Protein AF-A0AAD6ARQ5-F1 (afdb_monomer_lite)

Sequence (102 aa):
VGERQHVLVTEESFDAQYYVSHNKFYQQVLVPMRAEFKGKMIEVDIYEAGKHFLKGRPVEDSKPFTASIAAPLQKGEVSGLKQKQHFPQKGKDSNESFSGTQ

Structure (mmCIF, N/CA/C/O backbone):
data_AF-A0AAD6ARQ5-F1
#
_entry.id   AF-A0AAD6ARQ5-F1
#
loop_
_atom_site.group_PDB
_atom_site.id
_atom_site.type_symbol
_atom_site.label_atom_id
_atom_site.label_alt_id
_atom_site.label_comp_id
_atom_site.label_asym_id
_atom_site.label_entity_id
_atom_site.label_seq_id
_atom_site.pdbx_PDB_ins_code
_atom_site.Cartn_x
_atom_site.Cartn_y
_atom_site.Cartn_z
_atom_site.occupancy
_atom_site.B_iso_or_equiv
_atom_site.auth_seq_id
_atom_site.auth_comp_id
_atom_site.auth_asym_id
_atom_site.auth_atom_id
_atom_site.pdbx_PDB_model_num
ATOM 1 N N . VAL A 1 1 ? -11.209 5.745 8.439 1.00 88.75 1 VAL A N 1
ATOM 2 C CA . VAL A 1 1 ? -11.563 4.301 8.430 1.00 88.75 1 VAL A CA 1
ATOM 3 C C . VAL A 1 1 ? -12.917 4.171 7.755 1.00 88.75 1 VAL A C 1
ATOM 5 O O . VAL A 1 1 ? -13.731 5.062 7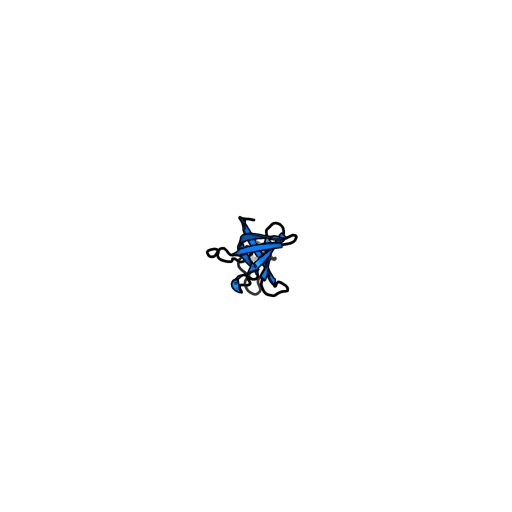.951 1.00 88.75 1 VAL A O 1
ATOM 8 N N . GLY A 1 2 ? -13.135 3.133 6.947 1.00 92.69 2 GLY A N 1
ATOM 9 C CA . GLY A 1 2 ? -14.330 2.960 6.109 1.00 92.69 2 GLY A CA 1
ATOM 10 C C . GLY A 1 2 ? -14.234 3.620 4.730 1.00 92.69 2 GLY A C 1
ATOM 11 O O . GLY A 1 2 ? -15.226 3.688 4.016 1.00 92.69 2 GLY A O 1
ATOM 12 N N . GLU A 1 3 ? -13.056 4.121 4.357 1.00 95.81 3 GLU A N 1
ATOM 13 C CA . GLU A 1 3 ? -12.835 4.777 3.069 1.00 95.81 3 GLU A CA 1
ATOM 14 C C . GLU A 1 3 ? -12.168 3.837 2.075 1.00 95.81 3 GLU A C 1
ATOM 16 O O . GLU A 1 3 ? -11.247 3.097 2.437 1.00 95.81 3 GLU A O 1
ATOM 21 N N . ARG A 1 4 ? -12.579 3.961 0.812 1.00 97.25 4 ARG A N 1
ATOM 22 C CA . ARG A 1 4 ? -11.902 3.343 -0.319 1.00 97.25 4 ARG A CA 1
ATOM 23 C C . ARG A 1 4 ? -10.795 4.244 -0.835 1.00 97.25 4 ARG A C 1
ATOM 25 O O . ARG A 1 4 ? -11.027 5.419 -1.121 1.00 97.25 4 ARG A O 1
ATOM 32 N N . GLN A 1 5 ? -9.588 3.706 -0.943 1.00 97.56 5 GLN A N 1
ATOM 33 C CA . GLN A 1 5 ? -8.411 4.470 -1.338 1.00 97.56 5 GLN A CA 1
ATOM 34 C C . GLN A 1 5 ? -7.575 3.706 -2.359 1.00 97.56 5 GLN A C 1
ATOM 36 O O . GLN A 1 5 ? -7.509 2.481 -2.348 1.00 97.56 5 GLN A O 1
ATOM 41 N N . HIS A 1 6 ? -6.895 4.462 -3.217 1.00 97.38 6 HIS A N 1
ATOM 42 C CA . HIS A 1 6 ? -5.841 3.940 -4.075 1.00 97.38 6 HIS A CA 1
ATOM 43 C C . HIS A 1 6 ? -4.496 4.081 -3.364 1.00 97.38 6 HIS A C 1
ATOM 45 O O . HIS A 1 6 ? -4.171 5.167 -2.871 1.00 97.38 6 HIS A O 1
ATOM 51 N N . VAL A 1 7 ? -3.716 3.002 -3.337 1.00 97.69 7 VAL A N 1
ATOM 52 C CA . VAL A 1 7 ? -2.394 2.966 -2.703 1.00 97.69 7 VAL A CA 1
ATOM 53 C C . VAL A 1 7 ? -1.350 2.362 -3.636 1.00 97.69 7 VAL A C 1
ATOM 55 O O . VAL A 1 7 ? -1.624 1.381 -4.327 1.00 97.69 7 VAL A O 1
ATOM 58 N N . LEU A 1 8 ? -0.153 2.952 -3.661 1.00 97.69 8 LEU A N 1
ATOM 59 C CA . LEU A 1 8 ? 1.006 2.423 -4.380 1.00 97.69 8 LEU A CA 1
ATOM 60 C C . LEU A 1 8 ? 1.797 1.499 -3.462 1.00 97.69 8 LEU A C 1
ATOM 62 O O . LEU A 1 8 ? 2.270 1.945 -2.420 1.00 97.69 8 LEU A O 1
ATOM 66 N N . VAL A 1 9 ? 1.982 0.244 -3.857 1.00 97.50 9 VAL A N 1
ATOM 67 C CA . VAL A 1 9 ? 2.725 -0.751 -3.075 1.00 97.50 9 VAL A CA 1
ATOM 68 C C . VAL A 1 9 ? 4.211 -0.695 -3.418 1.00 97.50 9 VAL A C 1
ATOM 70 O O . VAL A 1 9 ? 4.589 -0.938 -4.564 1.00 97.50 9 VAL A O 1
ATOM 73 N N . THR A 1 10 ? 5.069 -0.411 -2.439 1.00 96.62 10 THR A N 1
ATOM 74 C CA . THR A 1 10 ? 6.490 -0.099 -2.686 1.00 96.62 10 THR A CA 1
ATOM 75 C C . THR A 1 10 ? 7.446 -1.048 -1.979 1.00 96.62 10 THR A C 1
ATOM 77 O O . THR A 1 10 ? 8.413 -1.506 -2.582 1.00 96.62 10 THR A O 1
ATOM 80 N N . GLU A 1 11 ? 7.175 -1.422 -0.730 1.00 96.19 11 GLU A N 1
ATOM 81 C CA . GLU A 1 11 ? 8.169 -2.000 0.191 1.00 96.19 11 GLU A CA 1
ATOM 82 C C . GLU A 1 11 ? 7.603 -3.193 0.968 1.00 96.19 11 GLU A C 1
ATOM 84 O O . GLU A 1 11 ? 6.393 -3.319 1.109 1.00 96.19 11 GLU A O 1
ATOM 89 N N . GLU A 1 12 ? 8.466 -4.114 1.394 1.00 97.62 12 GLU A N 1
ATOM 90 C CA . GLU A 1 12 ? 8.092 -5.191 2.326 1.00 97.62 12 GLU A CA 1
ATOM 91 C C . GLU A 1 12 ? 8.150 -4.659 3.754 1.00 97.62 12 GLU A C 1
ATOM 93 O O . GLU A 1 12 ? 9.035 -3.868 4.082 1.00 97.62 12 GLU A O 1
ATOM 98 N N . SER A 1 13 ? 7.201 -5.059 4.601 1.00 95.69 13 SER A N 1
ATOM 99 C CA . SER A 1 13 ? 7.274 -4.748 6.025 1.00 95.69 13 SER A CA 1
ATOM 100 C C . SER A 1 13 ? 8.389 -5.547 6.701 1.00 95.69 13 SER A C 1
ATOM 102 O O . SER A 1 13 ? 8.804 -6.606 6.234 1.00 95.69 13 SER A O 1
ATOM 104 N N . PHE A 1 14 ? 8.845 -5.060 7.854 1.00 93.88 14 PHE A N 1
ATOM 105 C CA . PHE A 1 14 ? 9.894 -5.717 8.637 1.00 93.88 14 PHE A CA 1
ATOM 106 C C . PHE A 1 14 ? 9.523 -7.142 9.089 1.00 93.88 14 PHE A C 1
ATOM 108 O O . PHE A 1 14 ? 10.384 -8.012 9.160 1.00 93.88 14 PHE A O 1
A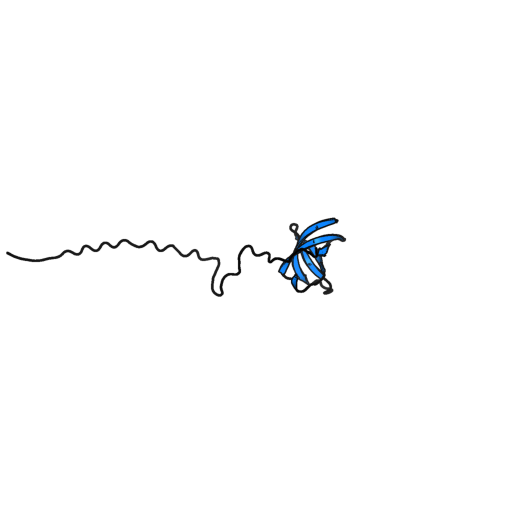TOM 115 N N . ASP A 1 15 ? 8.245 -7.387 9.385 1.00 92.88 15 ASP A N 1
ATOM 116 C CA . ASP A 1 15 ? 7.726 -8.702 9.785 1.00 92.88 15 ASP A CA 1
ATOM 117 C C . ASP A 1 15 ? 7.441 -9.641 8.599 1.00 92.88 15 ASP A C 1
ATOM 119 O O . ASP A 1 15 ? 7.032 -10.781 8.816 1.00 92.88 15 ASP A O 1
ATOM 123 N N . ALA A 1 16 ? 7.643 -9.173 7.360 1.00 92.31 16 ALA A N 1
ATOM 124 C CA . ALA A 1 16 ? 7.341 -9.885 6.119 1.00 92.31 16 ALA A CA 1
ATOM 125 C C . ALA A 1 16 ? 5.886 -10.398 6.011 1.00 92.31 16 ALA A C 1
ATOM 127 O O . ALA A 1 16 ? 5.598 -11.310 5.237 1.00 92.31 16 ALA A O 1
ATOM 128 N N . GLN A 1 17 ? 4.949 -9.828 6.777 1.00 94.69 17 GLN A N 1
ATOM 129 C CA . GLN A 1 17 ? 3.525 -10.188 6.713 1.00 94.69 17 GLN A CA 1
ATOM 130 C C . GLN A 1 17 ? 2.728 -9.256 5.791 1.00 94.69 17 GLN A C 1
ATOM 132 O O . GLN A 1 17 ? 1.653 -9.620 5.301 1.00 94.69 17 GLN A O 1
ATOM 137 N N . TYR A 1 18 ? 3.252 -8.057 5.537 1.00 97.50 18 TYR A N 1
ATOM 138 C CA . TYR A 1 18 ? 2.581 -7.001 4.796 1.00 97.50 18 TYR A CA 1
ATOM 139 C C . TYR A 1 18 ? 3.508 -6.388 3.746 1.00 97.50 18 TYR A C 1
ATOM 141 O O . TYR A 1 18 ? 4.734 -6.467 3.813 1.00 97.50 18 TYR A O 1
ATOM 149 N N . TYR A 1 19 ? 2.905 -5.696 2.788 1.00 98.06 19 TYR A N 1
ATOM 150 C CA . TYR A 1 19 ? 3.599 -4.633 2.084 1.00 98.06 19 TYR A CA 1
ATOM 151 C C . TYR A 1 19 ? 3.272 -3.278 2.705 1.00 98.06 19 TYR A C 1
ATOM 153 O O . TYR A 1 19 ? 2.145 -3.018 3.139 1.00 98.06 19 TYR A O 1
ATOM 161 N N . VAL A 1 20 ? 4.267 -2.400 2.684 1.00 98.06 20 VAL A N 1
ATOM 162 C CA . VAL A 1 20 ? 4.114 -0.968 2.895 1.00 98.06 20 VAL A CA 1
ATOM 163 C C . VAL A 1 20 ? 3.683 -0.336 1.573 1.00 98.06 20 VAL A C 1
ATOM 165 O O . VAL A 1 20 ? 4.277 -0.564 0.513 1.00 98.06 20 VAL A O 1
ATOM 168 N N . SER A 1 21 ? 2.607 0.439 1.645 1.00 98.06 21 SER A N 1
ATOM 169 C CA . SER A 1 21 ? 2.055 1.191 0.526 1.00 98.06 21 SER A CA 1
ATOM 170 C C . SER A 1 21 ? 1.731 2.624 0.932 1.00 98.06 21 SER A C 1
ATOM 172 O O . SER A 1 21 ? 1.616 2.922 2.122 1.00 98.06 21 SER A O 1
ATOM 174 N N . HIS A 1 22 ? 1.589 3.515 -0.047 1.00 98.12 22 HIS A N 1
ATOM 175 C CA . HIS A 1 22 ? 1.309 4.929 0.195 1.00 98.12 22 HIS A CA 1
ATOM 176 C C . HIS A 1 22 ? 0.070 5.390 -0.562 1.00 98.12 22 HIS A C 1
ATOM 178 O O . HIS A 1 22 ? -0.077 5.121 -1.755 1.00 98.12 22 HIS A O 1
ATOM 184 N N . ASN A 1 23 ? -0.810 6.115 0.128 1.00 97.06 23 ASN A N 1
ATOM 185 C CA . ASN A 1 23 ? -1.910 6.833 -0.514 1.00 97.06 23 ASN A CA 1
ATOM 186 C C . ASN A 1 23 ? -1.436 8.199 -1.056 1.00 97.06 23 ASN A C 1
ATOM 188 O O . ASN A 1 23 ? -0.279 8.590 -0.897 1.00 97.06 23 ASN A O 1
ATOM 192 N N . LYS A 1 24 ? -2.348 8.973 -1.657 1.00 95.81 24 LYS A N 1
ATOM 193 C CA . LYS A 1 24 ? -2.050 10.318 -2.196 1.00 95.81 24 LYS A CA 1
ATOM 194 C C . LYS A 1 24 ? -1.535 11.333 -1.162 1.00 95.81 24 LYS A C 1
ATOM 196 O O . LYS A 1 24 ? -0.994 12.365 -1.540 1.00 95.81 24 LYS A O 1
ATOM 201 N N . PHE A 1 25 ? -1.734 11.060 0.126 1.00 95.75 25 PHE A N 1
ATOM 202 C CA . PHE A 1 25 ? -1.258 11.882 1.238 1.00 95.75 25 PHE A CA 1
ATOM 203 C C . PHE A 1 25 ? 0.065 11.363 1.818 1.00 95.75 25 PHE A C 1
ATOM 205 O O . PHE A 1 25 ? 0.482 11.819 2.879 1.00 95.75 25 PHE A O 1
ATOM 212 N N . TYR A 1 26 ? 0.704 10.397 1.148 1.00 95.56 26 TYR A N 1
ATOM 213 C CA . TYR A 1 26 ? 1.924 9.717 1.587 1.00 95.56 26 TYR A CA 1
ATOM 214 C C . TYR A 1 26 ? 1.800 8.983 2.929 1.00 95.56 26 TYR A C 1
ATOM 216 O O . TYR A 1 26 ? 2.805 8.580 3.514 1.00 95.56 26 TYR A O 1
ATOM 224 N N . GLN A 1 27 ? 0.578 8.743 3.412 1.00 96.88 27 GLN A N 1
ATOM 225 C CA . GLN A 1 27 ? 0.371 7.953 4.620 1.00 96.88 27 GLN A CA 1
ATOM 226 C C . GLN A 1 27 ? 0.721 6.494 4.354 1.00 96.88 27 GLN A C 1
ATOM 228 O O . GLN A 1 27 ? 0.377 5.950 3.305 1.00 96.88 27 GLN A O 1
ATOM 233 N N . GLN A 1 28 ? 1.353 5.861 5.337 1.00 97.88 28 GLN A N 1
ATOM 234 C CA . GLN A 1 28 ? 1.660 4.442 5.292 1.00 97.88 28 GLN A CA 1
ATOM 235 C C . GLN A 1 28 ? 0.379 3.612 5.433 1.00 97.88 28 GLN A C 1
ATOM 237 O O . GLN A 1 28 ? -0.354 3.742 6.415 1.00 97.88 28 GLN A O 1
ATOM 242 N N . VAL A 1 29 ? 0.137 2.726 4.471 1.00 98.50 29 VAL A N 1
ATOM 243 C CA . VAL A 1 29 ? -0.958 1.756 4.471 1.00 98.50 29 VAL A CA 1
ATOM 244 C C . VAL A 1 29 ? -0.365 0.353 4.373 1.00 98.50 29 VAL A C 1
ATOM 246 O O . VAL A 1 29 ? 0.340 0.029 3.419 1.00 98.50 29 VAL A O 1
ATOM 249 N N . LEU A 1 30 ? -0.630 -0.482 5.374 1.00 98.31 30 LEU A N 1
ATOM 250 C CA . LEU A 1 30 ? -0.248 -1.888 5.389 1.00 98.31 30 LEU A CA 1
ATOM 251 C C . LEU A 1 30 ? -1.292 -2.700 4.628 1.00 98.31 30 LEU A C 1
ATOM 253 O O . LEU A 1 30 ? -2.489 -2.616 4.923 1.00 98.31 30 LEU A O 1
ATOM 257 N N . VAL A 1 31 ? -0.831 -3.491 3.664 1.00 97.81 31 VAL A N 1
ATOM 258 C CA . VAL A 1 31 ? -1.676 -4.365 2.842 1.00 97.81 31 VAL A CA 1
ATOM 259 C C . VAL A 1 31 ? -1.129 -5.793 2.868 1.00 97.81 31 VAL A C 1
ATOM 261 O O . VAL A 1 31 ? 0.086 -5.961 2.975 1.00 97.81 31 VAL A O 1
ATOM 264 N N . PRO A 1 32 ? -1.976 -6.835 2.793 1.00 96.19 32 PRO A N 1
ATOM 265 C CA . PRO A 1 32 ? -1.514 -8.219 2.786 1.00 96.19 32 PRO A CA 1
ATOM 266 C C . PRO A 1 32 ? -0.496 -8.483 1.676 1.00 96.19 32 PRO A C 1
ATOM 268 O O . PRO A 1 32 ? -0.642 -7.995 0.551 1.00 96.19 32 PRO A O 1
ATOM 271 N N . MET A 1 33 ? 0.514 -9.290 1.983 1.00 94.69 33 MET A N 1
ATOM 272 C CA . MET A 1 33 ? 1.569 -9.618 1.035 1.00 94.69 33 MET A CA 1
ATOM 273 C C . MET A 1 33 ? 1.043 -10.571 -0.054 1.00 94.69 33 MET A C 1
ATOM 275 O O . MET A 1 33 ? 0.879 -11.769 0.168 1.00 94.69 33 MET A O 1
ATOM 279 N N . ARG A 1 34 ? 0.748 -10.036 -1.247 1.00 93.31 34 ARG A N 1
ATOM 280 C CA . ARG A 1 34 ? 0.448 -10.815 -2.463 1.00 93.31 34 ARG A CA 1
ATOM 281 C C . ARG A 1 34 ? 1.437 -10.447 -3.562 1.00 93.31 34 ARG A C 1
ATOM 283 O O . ARG A 1 34 ? 1.532 -9.275 -3.916 1.00 93.31 34 ARG A O 1
ATOM 290 N N . ALA A 1 35 ? 2.137 -11.429 -4.131 1.00 91.19 35 ALA A N 1
ATOM 291 C CA . ALA A 1 35 ? 3.219 -11.201 -5.100 1.00 91.19 35 ALA A CA 1
ATOM 292 C C . ALA A 1 35 ? 2.813 -10.288 -6.276 1.00 91.19 35 ALA A C 1
ATOM 294 O O . ALA A 1 35 ? 3.610 -9.499 -6.776 1.00 91.19 35 ALA A O 1
ATOM 295 N N . GLU A 1 36 ? 1.545 -10.345 -6.683 1.00 92.75 36 GLU A N 1
ATOM 296 C CA . GLU A 1 36 ? 0.977 -9.528 -7.752 1.00 92.75 36 GLU A CA 1
ATOM 297 C C . GLU A 1 36 ? 0.848 -8.027 -7.437 1.00 92.75 36 GLU A C 1
ATOM 299 O O . GLU A 1 36 ? 0.591 -7.266 -8.368 1.00 92.75 36 GLU A O 1
ATOM 304 N N . PHE A 1 37 ? 1.005 -7.592 -6.182 1.00 94.69 37 PHE A N 1
ATOM 305 C CA . PHE A 1 37 ? 0.789 -6.204 -5.757 1.00 94.69 37 PHE A CA 1
ATOM 306 C C . PHE A 1 37 ? 2.034 -5.326 -5.830 1.00 94.69 37 PHE A C 1
ATOM 308 O O . PHE A 1 37 ? 1.908 -4.121 -6.030 1.00 94.69 37 PHE A O 1
ATOM 315 N N . LYS A 1 38 ? 3.232 -5.893 -5.668 1.00 94.38 38 LYS A N 1
ATOM 316 C CA . LYS A 1 38 ? 4.473 -5.117 -5.568 1.00 94.38 38 LYS A CA 1
ATOM 317 C C . LYS A 1 38 ? 4.671 -4.208 -6.789 1.00 94.38 38 LYS A C 1
ATOM 319 O O . LYS A 1 38 ? 4.619 -4.668 -7.928 1.00 94.38 38 LYS A O 1
ATOM 324 N N . GLY A 1 39 ? 4.908 -2.917 -6.550 1.00 94.38 39 GLY A N 1
ATOM 325 C CA . GLY A 1 39 ? 5.106 -1.906 -7.593 1.00 94.38 39 GLY A CA 1
ATOM 326 C C . GLY A 1 39 ? 3.826 -1.467 -8.312 1.00 94.38 39 GLY A C 1
ATOM 327 O O . GLY A 1 39 ? 3.909 -0.750 -9.311 1.00 94.38 39 GLY A O 1
ATOM 328 N N . LYS A 1 40 ? 2.646 -1.893 -7.847 1.00 95.06 40 LYS A N 1
ATOM 329 C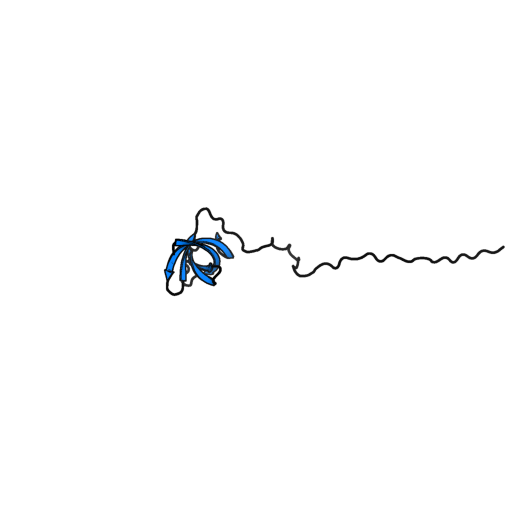 CA . LYS A 1 40 ? 1.358 -1.573 -8.470 1.00 95.06 40 LYS A CA 1
ATOM 330 C C . LYS A 1 40 ? 0.505 -0.672 -7.589 1.00 95.06 40 LYS A C 1
ATOM 332 O O . LYS A 1 40 ? 0.630 -0.651 -6.365 1.00 95.06 40 LYS A O 1
ATOM 337 N N . MET A 1 41 ? -0.381 0.057 -8.254 1.00 96.38 41 MET A N 1
ATOM 338 C CA . MET A 1 41 ? -1.521 0.711 -7.639 1.00 96.38 41 MET A CA 1
ATOM 339 C C . MET A 1 41 ? -2.616 -0.324 -7.400 1.00 96.38 41 MET A C 1
ATOM 341 O O . MET A 1 41 ? -2.966 -1.081 -8.310 1.00 96.38 41 MET A O 1
ATOM 345 N N . ILE A 1 42 ? -3.161 -0.339 -6.188 1.00 97.12 42 ILE A N 1
ATOM 346 C CA . ILE A 1 42 ? -4.296 -1.183 -5.812 1.00 97.12 42 ILE A CA 1
ATOM 347 C C . ILE A 1 42 ? -5.361 -0.358 -5.100 1.00 97.12 42 ILE A C 1
ATOM 349 O O . ILE A 1 42 ? -5.059 0.661 -4.472 1.00 97.12 42 ILE A O 1
ATOM 353 N N . GLU A 1 43 ? -6.602 -0.819 -5.185 1.00 97.81 43 GLU A N 1
ATOM 354 C CA . GLU A 1 43 ? -7.715 -0.271 -4.425 1.00 97.81 43 GLU A CA 1
ATOM 355 C C . GLU A 1 43 ? -7.898 -1.052 -3.118 1.00 97.81 43 GLU A C 1
ATOM 357 O O . GLU A 1 43 ? -7.884 -2.289 -3.098 1.00 97.81 43 GLU A O 1
ATOM 362 N N . VAL A 1 44 ? -8.040 -0.324 -2.011 1.00 97.88 44 VAL A N 1
ATOM 363 C CA . VAL A 1 44 ? -8.188 -0.895 -0.670 1.00 97.88 44 VAL A CA 1
ATOM 364 C C . VAL A 1 44 ? -9.305 -0.220 0.110 1.00 97.88 44 VAL A C 1
ATOM 366 O O . VAL A 1 44 ? -9.494 0.992 0.021 1.00 97.88 44 VAL A O 1
ATOM 369 N N . ASP A 1 45 ? -9.985 -0.999 0.944 1.00 98.06 45 ASP A N 1
ATOM 370 C CA . ASP A 1 45 ? -10.867 -0.495 1.991 1.00 98.06 45 ASP A CA 1
ATOM 371 C C . ASP A 1 45 ? -10.082 -0.362 3.302 1.00 98.06 45 ASP A C 1
ATOM 373 O O . ASP A 1 45 ? -9.556 -1.344 3.841 1.00 98.06 45 ASP A O 1
ATOM 377 N N . ILE A 1 46 ? -9.982 0.862 3.825 1.00 98.31 46 ILE A N 1
ATOM 378 C CA . ILE A 1 46 ? -9.268 1.141 5.076 1.00 98.31 46 ILE A CA 1
ATOM 379 C C . ILE A 1 46 ? -10.101 0.661 6.264 1.00 98.31 46 ILE A C 1
ATOM 381 O O . ILE A 1 46 ? -11.146 1.243 6.554 1.00 98.31 46 ILE A O 1
ATOM 385 N N . TYR A 1 47 ? -9.617 -0.339 7.002 1.00 97.94 47 TYR A N 1
ATOM 386 C CA . TYR A 1 47 ? -10.357 -0.945 8.119 1.00 97.94 47 TYR A CA 1
ATOM 387 C C . TYR A 1 47 ? -9.744 -0.686 9.503 1.00 97.94 47 TYR A C 1
ATOM 389 O O . TYR A 1 47 ? -10.419 -0.876 10.509 1.00 97.94 47 TYR A O 1
ATOM 397 N N . GLU A 1 48 ? -8.496 -0.221 9.577 1.00 98.06 48 GLU A N 1
ATOM 398 C CA . GLU A 1 48 ? -7.820 0.101 10.839 1.00 98.06 48 GLU A CA 1
ATOM 399 C C . GLU A 1 48 ? -6.947 1.346 10.663 1.00 98.06 48 GLU A C 1
ATOM 401 O O . GLU A 1 48 ? -6.371 1.563 9.594 1.00 98.06 48 GLU A O 1
ATOM 406 N N . ALA A 1 49 ? -6.841 2.155 11.716 1.00 97.44 49 ALA A N 1
ATOM 407 C CA . ALA A 1 49 ? -5.922 3.281 11.791 1.00 97.44 49 ALA A CA 1
ATOM 408 C C . ALA A 1 49 ? -5.135 3.214 13.104 1.00 97.44 49 ALA A C 1
ATOM 410 O O . ALA A 1 49 ? -5.719 3.214 14.186 1.00 97.44 49 ALA A O 1
ATOM 411 N N . GLY A 1 50 ? -3.812 3.158 12.997 1.00 96.00 50 GLY A N 1
ATOM 412 C CA . GLY A 1 50 ? -2.877 3.336 14.099 1.00 96.00 50 GLY A CA 1
ATOM 413 C C . GLY A 1 50 ? -2.256 4.733 14.077 1.00 96.00 50 GLY A C 1
ATOM 414 O O . GLY A 1 50 ? -2.494 5.534 13.176 1.00 96.00 50 GLY A O 1
ATOM 415 N N . LYS A 1 51 ? -1.395 5.026 15.058 1.00 94.69 51 LYS A N 1
ATOM 416 C CA . LYS A 1 51 ? -0.735 6.339 15.193 1.00 94.69 51 LYS A CA 1
ATOM 417 C C . LYS A 1 51 ? 0.066 6.755 13.947 1.00 94.69 51 LYS A C 1
ATOM 419 O O . LYS A 1 51 ? 0.139 7.940 13.637 1.00 94.69 51 LYS A O 1
ATOM 424 N N . HIS A 1 52 ? 0.676 5.788 13.262 1.00 94.25 52 HIS A N 1
ATOM 425 C CA . HIS A 1 52 ? 1.592 6.025 12.139 1.00 94.25 52 HIS A CA 1
ATOM 426 C C . HIS A 1 52 ? 1.258 5.206 10.883 1.00 94.25 52 HIS A C 1
ATOM 428 O O . HIS A 1 52 ? 2.014 5.246 9.919 1.00 94.25 52 HIS A O 1
ATOM 434 N N . PHE A 1 53 ? 0.156 4.453 10.881 1.00 95.94 53 PHE A N 1
ATOM 435 C CA . PHE A 1 53 ? -0.208 3.591 9.758 1.00 95.94 53 PHE A CA 1
ATOM 436 C C . PHE A 1 53 ? -1.723 3.440 9.632 1.00 95.94 53 PHE A C 1
ATOM 438 O O . PHE A 1 53 ? -2.467 3.626 10.593 1.00 95.94 53 PHE A O 1
ATOM 445 N N . LEU A 1 54 ? -2.166 3.023 8.455 1.00 98.12 54 LEU A N 1
ATOM 446 C CA . LEU A 1 54 ? -3.493 2.479 8.194 1.00 98.12 54 LEU A CA 1
ATOM 447 C C . LEU A 1 54 ? -3.358 1.002 7.807 1.00 98.12 54 LEU A C 1
ATOM 449 O O . LEU A 1 54 ? -2.301 0.594 7.329 1.00 98.12 54 LEU A O 1
ATOM 453 N N . LYS A 1 55 ? -4.412 0.199 7.965 1.00 98.12 55 LYS A N 1
ATOM 454 C CA . LYS A 1 55 ? -4.499 -1.116 7.307 1.00 98.12 55 LYS A CA 1
ATOM 455 C C . LYS A 1 55 ? -5.594 -1.107 6.256 1.00 98.12 55 LYS A C 1
ATOM 457 O O . LYS A 1 55 ? -6.712 -0.658 6.522 1.00 98.12 55 LYS A O 1
ATOM 462 N N . GLY A 1 56 ? -5.251 -1.603 5.074 1.00 98.00 56 GLY A N 1
ATOM 463 C CA . GLY A 1 56 ? -6.138 -1.696 3.924 1.00 98.00 56 GLY A CA 1
ATOM 464 C C . GLY A 1 56 ? -6.419 -3.148 3.561 1.00 98.00 56 GLY A C 1
ATOM 465 O O . GLY A 1 56 ? -5.501 -3.963 3.469 1.00 98.00 56 GLY A O 1
ATOM 466 N N . ARG A 1 57 ? -7.691 -3.478 3.337 1.00 97.19 57 ARG A N 1
ATOM 467 C CA . ARG A 1 57 ? -8.090 -4.754 2.740 1.00 97.19 57 ARG A CA 1
ATOM 468 C C . ARG A 1 57 ? -8.209 -4.563 1.225 1.00 97.19 57 ARG A C 1
ATOM 470 O O . ARG A 1 57 ? -8.940 -3.660 0.826 1.00 97.19 57 ARG A O 1
ATOM 477 N N . PRO A 1 58 ? -7.527 -5.366 0.389 1.00 96.62 58 PRO A N 1
ATO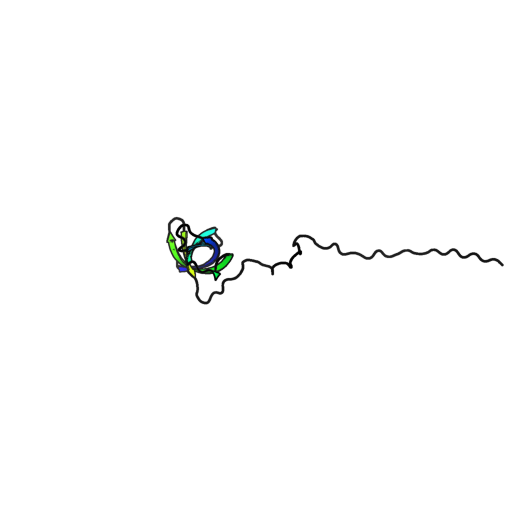M 478 C CA . PRO A 1 58 ? -7.684 -5.289 -1.061 1.00 96.62 58 PRO A CA 1
ATOM 479 C C . PRO A 1 58 ? -9.135 -5.539 -1.469 1.00 96.62 58 PRO A C 1
ATOM 481 O O . PRO A 1 58 ? -9.767 -6.457 -0.942 1.00 96.62 58 PRO A O 1
ATOM 484 N N . VAL A 1 59 ? -9.638 -4.750 -2.413 1.00 95.44 59 VAL A N 1
ATOM 485 C CA . VAL A 1 59 ? -10.939 -4.994 -3.046 1.00 95.44 59 VAL A CA 1
ATOM 486 C C . VAL A 1 59 ? -10.771 -6.144 -4.045 1.00 95.44 59 VAL A C 1
ATOM 488 O O . VAL A 1 59 ? -9.924 -6.057 -4.930 1.00 95.44 59 VAL A O 1
ATOM 491 N N . GLU A 1 60 ? -11.531 -7.233 -3.897 1.00 85.12 60 GLU A N 1
ATOM 492 C CA . GLU A 1 60 ? -11.311 -8.477 -4.664 1.00 85.12 60 GLU A CA 1
ATOM 493 C C . GLU A 1 60 ? -11.448 -8.297 -6.183 1.00 85.12 60 GLU A C 1
ATOM 495 O O . GLU A 1 60 ? -10.651 -8.852 -6.937 1.00 85.12 60 GLU A O 1
ATOM 500 N N . ASP A 1 61 ? -12.390 -7.464 -6.627 1.00 79.19 61 ASP A N 1
ATOM 501 C CA . ASP A 1 61 ? -12.643 -7.217 -8.053 1.00 79.19 61 ASP A CA 1
ATOM 502 C C . ASP A 1 61 ? -11.709 -6.160 -8.673 1.00 79.19 61 ASP A C 1
ATOM 504 O O . ASP A 1 61 ? -11.694 -5.963 -9.893 1.00 79.19 61 ASP A O 1
ATOM 508 N N . SER A 1 62 ? -10.916 -5.460 -7.854 1.00 80.62 62 SER A N 1
ATOM 509 C CA . SER A 1 62 ? -9.996 -4.429 -8.334 1.00 80.62 62 SER A CA 1
ATOM 510 C C . SER A 1 62 ? -8.744 -5.073 -8.921 1.00 80.62 62 SER A C 1
ATOM 512 O O . SER A 1 62 ? -7.944 -5.684 -8.211 1.00 80.62 62 SER A O 1
ATOM 514 N N . LYS A 1 63 ? -8.496 -4.842 -10.212 1.00 85.19 63 LYS A N 1
ATOM 515 C CA . LYS A 1 63 ? -7.260 -5.286 -10.864 1.00 85.19 63 LYS A CA 1
ATOM 516 C C . LYS A 1 63 ? -6.095 -4.361 -10.498 1.00 85.19 63 LYS A C 1
ATOM 518 O O . LYS A 1 63 ? -6.166 -3.169 -10.800 1.00 85.19 63 LYS A O 1
ATOM 523 N N . PRO A 1 64 ? -4.994 -4.887 -9.927 1.00 88.50 64 PRO A N 1
ATOM 524 C CA . PRO A 1 64 ? -3.776 -4.111 -9.738 1.00 88.50 64 PRO A CA 1
ATOM 525 C C . PRO A 1 64 ? -3.284 -3.535 -11.068 1.00 88.50 64 PRO A C 1
ATOM 527 O O . PRO A 1 64 ? -3.165 -4.271 -12.051 1.00 88.50 64 PRO A O 1
ATOM 530 N N . PHE A 1 65 ? -2.941 -2.248 -11.101 1.00 88.56 65 PHE A N 1
ATOM 531 C CA . PHE A 1 65 ? -2.442 -1.592 -12.310 1.00 88.56 65 PHE A CA 1
ATOM 532 C C . PHE A 1 65 ? -1.082 -0.939 -12.079 1.00 88.56 65 PHE A C 1
ATOM 534 O O . PHE A 1 65 ? -0.734 -0.525 -10.975 1.00 88.56 65 PHE A O 1
ATOM 541 N N . THR A 1 66 ? -0.267 -0.866 -13.127 1.00 83.62 66 THR A N 1
ATOM 542 C CA . THR A 1 66 ? 1.020 -0.170 -13.063 1.00 83.62 66 THR A CA 1
ATOM 543 C C . THR A 1 66 ? 0.787 1.334 -13.029 1.00 83.62 66 THR A C 1
ATOM 545 O O . THR A 1 66 ? 0.049 1.848 -13.863 1.00 83.62 66 THR A O 1
ATOM 548 N N . ALA A 1 67 ? 1.468 2.056 -12.138 1.00 76.38 67 ALA A N 1
ATOM 549 C CA . ALA A 1 67 ? 1.348 3.515 -12.028 1.00 76.38 67 ALA A CA 1
ATOM 550 C C . ALA A 1 67 ? 1.889 4.298 -13.250 1.00 76.38 67 ALA A C 1
ATOM 552 O O . ALA A 1 67 ? 1.836 5.526 -13.265 1.00 76.38 67 ALA A O 1
ATOM 553 N N . SER A 1 68 ? 2.446 3.615 -14.257 1.00 77.12 68 SER A N 1
ATOM 554 C CA . SER A 1 68 ? 3.004 4.259 -15.449 1.00 77.12 68 SER A CA 1
ATOM 555 C C . SER A 1 68 ? 1.904 4.826 -16.347 1.00 77.12 68 SER A C 1
ATOM 557 O O . SER A 1 68 ? 0.950 4.133 -16.689 1.00 77.12 68 SER A O 1
ATOM 559 N N . ILE A 1 69 ? 2.088 6.073 -16.780 1.00 70.81 69 ILE A N 1
ATOM 560 C CA . ILE A 1 69 ? 1.198 6.774 -17.721 1.00 70.81 69 ILE A CA 1
ATOM 561 C C . ILE A 1 69 ? 1.418 6.280 -19.164 1.00 70.81 69 ILE A C 1
ATOM 563 O O . ILE A 1 69 ? 0.531 6.398 -20.005 1.00 70.81 69 ILE A O 1
ATOM 567 N N . ALA A 1 70 ? 2.592 5.714 -19.456 1.00 75.06 70 ALA A N 1
ATOM 568 C CA . ALA A 1 70 ? 2.979 5.265 -20.788 1.00 75.06 70 ALA A CA 1
ATOM 569 C C . ALA A 1 70 ? 3.372 3.786 -20.794 1.00 75.06 70 ALA A C 1
ATOM 571 O O . ALA A 1 70 ? 3.867 3.249 -19.794 1.00 75.06 70 ALA A O 1
ATOM 572 N N . ALA A 1 71 ? 3.188 3.148 -21.951 1.00 80.25 71 ALA A N 1
ATOM 573 C CA . ALA A 1 71 ? 3.785 1.849 -22.210 1.00 80.25 71 ALA A CA 1
ATOM 574 C C . ALA A 1 71 ? 5.314 1.942 -22.036 1.00 80.25 71 ALA A C 1
ATOM 576 O O . ALA A 1 71 ? 5.898 2.985 -22.353 1.00 80.25 71 ALA A O 1
ATOM 577 N N . PRO A 1 72 ? 5.970 0.883 -21.530 1.00 82.38 72 PRO A N 1
ATOM 578 C CA . PRO A 1 72 ? 7.423 0.835 -21.480 1.00 82.38 72 PRO A CA 1
ATOM 579 C C . PRO A 1 72 ? 8.016 1.132 -22.859 1.00 82.38 72 PRO A C 1
ATOM 581 O O . PRO A 1 72 ? 7.531 0.619 -23.868 1.00 82.38 72 PRO A O 1
ATOM 584 N N . LEU A 1 73 ? 9.063 1.954 -22.887 1.00 84.50 73 LEU A N 1
ATOM 585 C CA . LEU A 1 73 ? 9.799 2.240 -24.114 1.00 84.50 73 LEU A CA 1
ATOM 586 C C . LEU A 1 73 ? 10.410 0.955 -24.6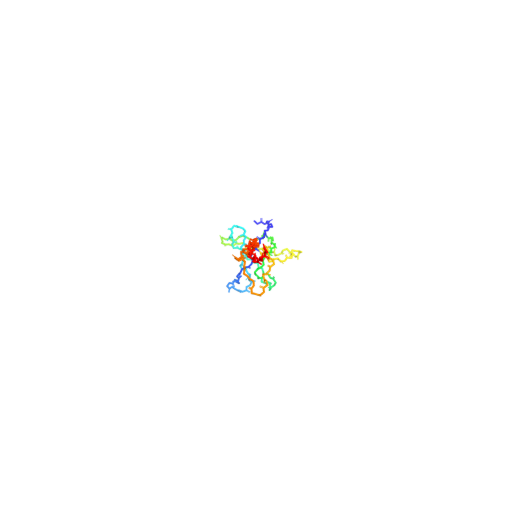76 1.00 84.50 73 LEU A C 1
ATOM 588 O O . LEU A 1 73 ? 10.749 0.031 -23.924 1.00 84.50 73 LEU A O 1
ATOM 592 N N . GLN A 1 74 ? 10.582 0.900 -25.996 1.00 88.62 74 GLN A N 1
ATOM 593 C CA . GLN A 1 74 ? 11.290 -0.224 -26.595 1.00 88.62 74 GLN A CA 1
ATOM 594 C C . GLN A 1 74 ? 12.743 -0.247 -26.111 1.00 88.62 74 GLN A C 1
ATOM 596 O O . GLN A 1 74 ? 13.335 0.776 -25.763 1.00 88.62 74 GLN A O 1
ATOM 601 N N . LYS A 1 75 ? 13.352 -1.435 -26.075 1.00 86.38 75 LYS A N 1
ATOM 602 C CA . LYS A 1 75 ? 14.746 -1.575 -25.641 1.00 86.38 75 LYS A CA 1
ATOM 603 C C . LYS A 1 75 ? 15.655 -0.698 -26.517 1.00 86.38 75 LYS A C 1
ATOM 605 O O . LYS A 1 75 ? 15.765 -0.936 -27.713 1.00 86.38 75 LYS A O 1
ATOM 610 N N . GLY A 1 76 ? 16.329 0.274 -25.900 1.00 87.62 76 GLY A N 1
ATOM 611 C CA . GLY A 1 76 ? 17.221 1.224 -26.580 1.00 87.62 76 GLY A CA 1
ATOM 612 C C . GLY A 1 76 ? 16.588 2.580 -26.911 1.00 87.62 76 GLY A C 1
ATOM 613 O O . GLY A 1 76 ? 17.298 3.487 -27.336 1.00 87.62 76 GLY A O 1
ATOM 614 N N . GLU A 1 77 ? 15.286 2.751 -26.684 1.00 85.50 77 GLU A N 1
ATOM 615 C CA . GLU A 1 77 ? 14.593 4.029 -26.824 1.00 85.50 77 GLU A CA 1
ATOM 616 C C . GLU A 1 77 ? 14.743 4.877 -25.547 1.00 85.50 77 GLU A C 1
ATOM 618 O O . GLU A 1 77 ? 14.704 4.368 -24.425 1.00 85.50 77 GLU A O 1
ATOM 623 N N . VAL A 1 78 ? 14.925 6.192 -25.714 1.00 80.31 78 VAL A N 1
ATOM 624 C CA . VAL A 1 78 ? 15.074 7.157 -24.615 1.00 80.31 78 VAL A CA 1
ATOM 625 C C . VAL A 1 78 ? 14.002 8.241 -24.713 1.00 80.31 78 VAL A C 1
ATOM 627 O O . VAL A 1 78 ? 13.843 8.878 -25.749 1.00 80.31 78 VAL A O 1
ATOM 630 N N . SER A 1 79 ? 13.299 8.503 -23.607 1.00 78.38 79 SER A N 1
ATOM 631 C CA . SER A 1 79 ? 12.164 9.448 -23.525 1.00 78.38 79 SER A CA 1
ATOM 632 C C . SER A 1 79 ? 12.519 10.912 -23.876 1.00 78.38 79 SER A C 1
ATOM 634 O O . SER A 1 79 ? 11.647 11.746 -24.104 1.00 78.38 79 SER A O 1
ATOM 636 N N . GLY A 1 80 ? 13.813 11.257 -23.893 1.00 71.06 80 GLY A N 1
ATOM 637 C CA . GLY A 1 80 ? 14.292 12.644 -23.844 1.00 71.06 80 GLY A CA 1
ATOM 638 C C . GLY A 1 80 ? 14.674 13.314 -25.169 1.00 71.06 80 GLY A C 1
ATOM 639 O O . GLY A 1 80 ? 14.958 14.510 -25.156 1.00 71.06 80 GLY A O 1
ATOM 640 N N . LEU A 1 81 ? 14.715 12.611 -26.307 1.00 58.81 81 LEU A N 1
ATOM 641 C CA . LEU A 1 81 ? 15.211 13.190 -27.566 1.00 58.81 81 LEU A CA 1
ATOM 642 C C . LEU A 1 81 ? 14.070 13.435 -28.563 1.00 58.81 81 LEU A C 1
ATOM 644 O O . LEU A 1 81 ? 13.678 12.545 -29.311 1.00 58.81 81 LEU A O 1
ATOM 648 N N . LYS A 1 82 ? 13.566 14.678 -28.635 1.00 61.69 82 LYS A N 1
ATOM 649 C CA . LYS A 1 82 ? 12.753 15.116 -29.782 1.00 61.69 82 LYS A CA 1
ATOM 650 C C . LYS A 1 82 ? 13.641 15.111 -31.026 1.00 61.69 82 LYS A C 1
ATOM 652 O O . LYS A 1 82 ? 14.527 15.955 -31.157 1.00 61.69 82 LYS A O 1
ATOM 657 N N . GLN A 1 83 ? 13.410 14.169 -31.935 1.00 61.78 83 GLN A N 1
ATOM 658 C CA . GLN A 1 83 ? 14.101 14.116 -33.218 1.00 61.78 83 GLN A CA 1
ATOM 659 C C . GLN A 1 83 ? 13.851 15.436 -33.965 1.00 61.78 83 GLN A C 1
ATOM 661 O O . GLN A 1 83 ? 12.708 15.774 -34.278 1.00 61.78 83 GLN A O 1
ATOM 666 N N . LYS A 1 84 ? 14.909 16.235 -34.173 1.00 56.00 84 LYS A N 1
ATOM 667 C CA . LYS A 1 84 ? 14.829 17.487 -34.939 1.00 56.00 84 LYS A CA 1
ATOM 668 C C . LYS A 1 84 ? 14.251 17.152 -36.312 1.00 56.00 84 LYS A C 1
ATOM 670 O O . LYS A 1 84 ? 14.850 16.366 -37.044 1.00 56.00 84 LYS A O 1
ATOM 675 N N . GLN A 1 85 ? 13.096 17.726 -36.643 1.00 53.81 85 GLN A N 1
ATOM 676 C CA . GLN A 1 85 ? 12.515 17.585 -37.972 1.00 53.81 85 GLN A CA 1
ATOM 677 C C . GLN A 1 85 ? 13.524 18.105 -38.997 1.00 53.81 85 GLN A C 1
ATOM 679 O O . GLN A 1 85 ? 13.961 19.255 -38.934 1.00 53.81 85 GLN A O 1
ATOM 684 N N . HIS A 1 86 ? 13.950 17.222 -39.894 1.00 49.75 86 HIS A N 1
ATOM 685 C CA . HIS A 1 86 ? 14.832 17.566 -40.994 1.00 49.75 86 HIS A CA 1
ATOM 686 C C . HIS A 1 86 ? 14.002 18.374 -42.001 1.00 49.75 86 HIS A C 1
ATOM 688 O O . HIS A 1 86 ? 13.179 17.812 -42.719 1.00 49.75 86 HIS A O 1
ATOM 694 N N . PHE A 1 87 ? 14.160 19.697 -42.020 1.00 46.91 87 PHE A N 1
ATOM 695 C CA . PHE A 1 87 ? 13.614 20.519 -43.100 1.00 46.91 87 PHE A CA 1
ATOM 696 C C . PHE A 1 87 ? 14.494 20.314 -44.343 1.00 46.91 87 PHE A C 1
ATOM 698 O O . PHE A 1 87 ? 15.706 20.526 -44.246 1.00 46.91 87 PHE A O 1
ATOM 705 N N . PRO A 1 88 ? 13.946 19.900 -45.501 1.00 45.56 88 PRO A N 1
ATOM 706 C CA . PRO A 1 88 ? 14.744 19.728 -46.707 1.00 45.56 88 PRO A CA 1
ATOM 707 C C . PRO A 1 88 ? 15.269 21.088 -47.185 1.00 45.56 88 PRO A C 1
ATOM 709 O O . PRO A 1 88 ? 14.498 22.025 -47.407 1.00 45.56 88 PRO A O 1
ATOM 712 N N . GLN A 1 89 ? 16.590 21.205 -47.341 1.00 49.53 89 GLN A N 1
ATOM 713 C CA . GLN A 1 89 ? 17.208 22.367 -47.974 1.00 49.53 89 GLN A CA 1
ATOM 714 C C . GLN A 1 89 ? 16.881 22.357 -49.470 1.00 49.53 89 GLN A C 1
ATOM 716 O O . GLN A 1 89 ? 17.167 21.395 -50.180 1.00 49.53 89 GLN A O 1
ATOM 721 N N . LYS A 1 90 ? 16.259 23.436 -49.950 1.00 44.62 90 LYS A N 1
ATOM 722 C CA . LYS A 1 90 ? 15.973 23.644 -51.370 1.00 44.62 90 LYS A CA 1
ATOM 723 C C . LYS A 1 90 ? 17.289 23.971 -52.087 1.00 44.62 90 LYS A C 1
ATOM 725 O O . LYS A 1 90 ? 17.867 25.027 -51.839 1.00 44.62 90 LYS A O 1
ATOM 730 N N . GLY A 1 91 ? 17.751 23.061 -52.944 1.00 43.22 91 GLY A N 1
ATOM 731 C CA . GLY A 1 91 ? 18.921 23.261 -53.797 1.00 43.22 91 GLY A CA 1
ATOM 732 C C . GLY A 1 91 ? 18.753 24.469 -54.724 1.00 43.22 91 GLY A C 1
ATOM 733 O O . GLY A 1 91 ? 17.682 24.687 -55.293 1.00 43.22 91 GLY A O 1
ATOM 734 N N . LYS A 1 92 ? 19.819 25.259 -54.857 1.00 41.56 92 LYS A N 1
ATOM 735 C CA . LYS A 1 92 ? 20.025 26.195 -55.964 1.00 41.56 92 LYS A CA 1
ATOM 736 C C . LYS A 1 92 ? 21.219 25.686 -56.761 1.00 41.56 92 LYS A C 1
ATOM 738 O O . LYS A 1 92 ? 22.343 26.096 -56.497 1.00 41.56 92 LYS A O 1
ATOM 743 N N . ASP A 1 93 ? 20.945 24.816 -57.721 1.00 47.31 93 ASP A N 1
ATOM 744 C CA . ASP A 1 93 ? 21.851 24.589 -58.838 1.00 47.31 93 ASP A CA 1
ATOM 745 C C . ASP A 1 93 ? 21.361 25.450 -60.001 1.00 47.31 93 ASP A C 1
ATOM 747 O O . ASP A 1 93 ? 20.271 25.247 -60.532 1.00 47.31 93 ASP A O 1
ATOM 751 N N . SER A 1 94 ? 22.163 26.435 -60.386 1.00 42.66 94 SER A N 1
ATOM 752 C CA . SER A 1 94 ? 22.118 27.008 -61.729 1.00 42.66 94 SER A CA 1
ATOM 753 C C . SER A 1 94 ? 23.552 27.281 -62.151 1.00 42.66 94 SER A C 1
ATOM 755 O O . SER A 1 94 ? 24.109 28.348 -61.889 1.00 42.66 94 SER A O 1
ATOM 757 N N . ASN A 1 95 ? 24.155 26.257 -62.745 1.00 41.91 95 ASN A N 1
ATOM 758 C CA . ASN A 1 95 ? 25.393 26.353 -63.491 1.00 41.91 95 ASN A CA 1
ATOM 759 C C . ASN A 1 95 ? 24.999 26.324 -64.974 1.00 41.91 95 ASN A C 1
ATOM 761 O O . ASN A 1 95 ? 24.741 25.253 -65.514 1.00 41.91 95 ASN A O 1
ATOM 765 N N . GLU A 1 96 ? 24.895 27.486 -65.617 1.00 41.94 96 GLU A N 1
ATOM 766 C CA . GLU A 1 96 ? 24.847 27.574 -67.078 1.00 41.94 96 GLU A CA 1
ATOM 767 C C . GLU A 1 96 ? 26.102 28.296 -67.556 1.00 41.94 96 GLU A C 1
ATOM 769 O O . GLU A 1 96 ? 26.251 29.510 -67.442 1.00 41.94 96 GLU A O 1
ATOM 774 N N . SER A 1 97 ? 27.027 27.503 -68.084 1.00 42.09 97 SER A N 1
ATOM 775 C CA . SER A 1 97 ? 28.054 27.945 -69.014 1.00 42.09 97 SER A CA 1
ATOM 776 C C . SER A 1 97 ? 27.860 27.130 -70.287 1.00 42.09 97 SER A C 1
ATOM 778 O O . SER A 1 97 ? 28.011 25.911 -70.276 1.00 42.09 97 SER A O 1
ATOM 780 N N . PHE A 1 98 ? 27.509 27.796 -71.386 1.00 45.00 98 PHE A N 1
ATOM 781 C CA . PHE A 1 98 ? 27.650 27.222 -72.717 1.00 45.00 98 PHE A CA 1
ATOM 782 C C . PHE A 1 98 ? 28.286 28.252 -73.647 1.00 45.00 98 PHE A C 1
ATOM 784 O O . PHE A 1 98 ? 27.829 29.385 -73.781 1.00 45.00 98 PHE A O 1
ATOM 791 N N . SER A 1 99 ? 29.402 27.829 -74.226 1.00 44.56 99 SER A N 1
ATOM 792 C CA . SER A 1 99 ? 30.163 28.497 -75.272 1.00 44.56 99 SER A CA 1
ATOM 793 C C . 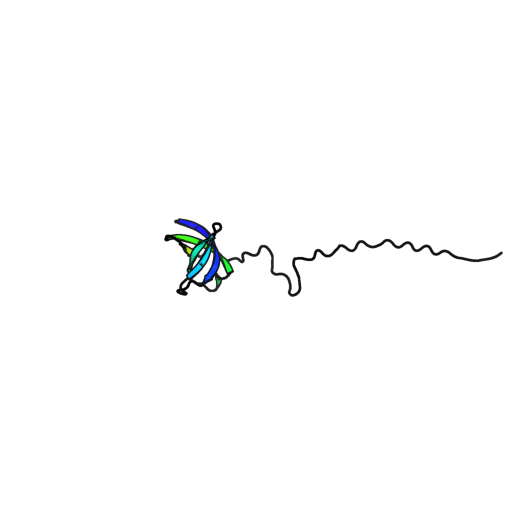SER A 1 99 ? 29.640 28.036 -76.635 1.00 44.56 99 SER A C 1
ATOM 795 O O . SER A 1 99 ? 29.200 26.895 -76.768 1.00 44.56 99 SER A O 1
ATOM 797 N N . GLY A 1 100 ? 29.694 28.898 -77.653 1.00 36.47 100 GLY A N 1
ATOM 798 C CA . GLY A 1 100 ? 29.354 28.502 -79.020 1.00 36.47 100 GLY A CA 1
ATOM 799 C C . GLY A 1 100 ? 29.267 29.671 -79.994 1.00 36.47 100 GLY A C 1
ATOM 800 O O . GLY A 1 100 ? 28.273 30.383 -80.031 1.00 36.47 100 GLY A O 1
ATOM 801 N N . THR A 1 101 ? 30.332 29.836 -80.766 1.00 40.44 101 THR A N 1
ATOM 802 C CA . THR A 1 101 ? 30.540 30.706 -81.931 1.00 40.44 101 THR A CA 1
ATOM 803 C C . THR A 1 101 ? 29.476 30.553 -83.026 1.00 40.44 101 THR A C 1
ATOM 805 O O . THR A 1 101 ? 29.075 29.430 -83.326 1.00 40.44 101 THR A O 1
ATOM 808 N N . GLN A 1 102 ? 29.153 31.660 -83.705 1.00 37.53 102 GLN A N 1
ATOM 809 C CA . GLN A 1 102 ? 29.288 31.851 -85.161 1.00 37.53 102 GLN A CA 1
ATOM 810 C C . GLN A 1 102 ? 29.440 33.345 -85.458 1.00 37.53 102 GLN A C 1
ATOM 812 O O . GLN A 1 102 ? 28.756 34.143 -84.780 1.00 37.53 102 GLN A O 1
#

Foldseek 3Di:
DQDKFKWFFAAADPVNQWTWTQTPVRATETEGDDPQRHQWIFIFGFDDDDPRYTYTYGDPPTDTHHPDPDDDDDVPDDPPDDDPPDDDDDDDDDDDDDDDDD

Secondary structure (DSSP, 8-state):
---EEEEEEEEE-TTSSEEEEE-TT--EEEEE--GGGTTEEEEEEEEEE-SS-EEEEEPTTPPPEE--SSPPPPTT--TT------PPP-------------

InterPro domains:
  IPR002792 TRAM domain [PS50926] (1-60)

Organism: NCBI:txid1090488

Radius of gyration: 29.32 Å; chains: 1; bounding box: 45×43×100 Å

pLDDT: mean 82.59, std 20.01, range [36.47, 98.5]